Protein AF-A0A0F9J5X8-F1 (afdb_monomer)

Sequence (65 aa):
MERARQDTKFGAQRKLSPKDWLTILVEEVGEVAESILEHDIDNYSVELVQVAAVCVAALECREAE

Nearest PDB structures (foldseek):
  1vmg-assembly1_A  TM=7.458E-01  e=9.006E-02  Saccharolobus solfataricus P2
  2yxh-assembly1_B  TM=7.360E-01  e=4.812E-01  Thermotoga maritima MSB8
  3crc-assembly1_B  TM=6.796E-01  e=5.474E-01  Escherichia coli K-12

Organism: NCBI:txid412755

Radius of gyration: 12.37 Å; Cα contacts (8 Å, |Δi|>4): 37; chains: 1; bounding box: 30×20×30 Å

Foldseek 3Di:
DVVVVCCVVPNPDPPDDPVVLVVQLVVLVVQLVVCVVVVPPVVNVVSVVVNVVSVVSVVVNVVVD

Structure (mmCIF, N/CA/C/O backbone):
data_AF-A0A0F9J5X8-F1
#
_entry.id   AF-A0A0F9J5X8-F1
#
loop_
_atom_site.group_PDB
_atom_site.id
_atom_site.type_symbol
_atom_site.label_atom_id
_atom_site.label_alt_id
_atom_site.label_comp_id
_atom_site.label_asym_id
_atom_site.label_entity_id
_atom_site.label_seq_id
_atom_site.pdbx_PDB_ins_code
_atom_site.Cartn_x
_atom_site.Cartn_y
_atom_site.Cartn_z
_atom_site.occupancy
_atom_site.B_iso_or_equiv
_atom_site.auth_seq_id
_atom_site.auth_comp_id
_atom_site.auth_asym_id
_atom_site.auth_atom_id
_atom_site.pdbx_PDB_model_num
ATOM 1 N N . MET A 1 1 ? -9.490 -12.291 -8.526 1.00 60.31 1 MET A N 1
ATOM 2 C CA . MET A 1 1 ? -8.174 -12.451 -7.866 1.00 60.31 1 MET A CA 1
ATOM 3 C C . MET A 1 1 ? -7.568 -11.077 -7.712 1.00 60.31 1 MET A C 1
ATOM 5 O O . MET A 1 1 ? -7.641 -10.320 -8.673 1.00 60.31 1 MET A O 1
ATOM 9 N N . GLU A 1 2 ? -6.959 -10.785 -6.566 1.00 65.19 2 GLU A N 1
ATOM 10 C CA . GLU A 1 2 ? -6.342 -9.477 -6.301 1.00 65.19 2 GLU A CA 1
ATOM 11 C C . GLU A 1 2 ? -5.309 -9.090 -7.365 1.00 65.19 2 GLU A C 1
ATOM 13 O O . GLU A 1 2 ? -5.310 -7.973 -7.859 1.00 65.19 2 GLU A O 1
ATOM 18 N N . ARG A 1 3 ? -4.535 -10.061 -7.858 1.00 61.81 3 ARG A N 1
ATOM 19 C CA . ARG A 1 3 ? -3.572 -9.856 -8.951 1.00 61.81 3 ARG A CA 1
ATOM 20 C C . ARG A 1 3 ? -4.200 -9.233 -10.210 1.00 61.81 3 ARG A C 1
ATOM 22 O O . ARG A 1 3 ? -3.675 -8.268 -10.741 1.00 61.81 3 ARG A O 1
ATOM 29 N N . ALA A 1 4 ? -5.374 -9.716 -10.627 1.00 64.25 4 ALA A N 1
ATOM 30 C CA . ALA A 1 4 ? -6.099 -9.163 -11.776 1.00 64.25 4 ALA A CA 1
ATOM 31 C C . ALA A 1 4 ? -6.714 -7.780 -11.483 1.00 64.25 4 ALA A C 1
ATOM 33 O O . ALA A 1 4 ? -6.856 -6.959 -12.389 1.00 64.25 4 ALA A O 1
ATOM 34 N N . ARG A 1 5 ? -7.075 -7.516 -10.218 1.00 68.88 5 ARG A N 1
ATOM 35 C CA . ARG A 1 5 ? -7.554 -6.204 -9.764 1.00 68.88 5 ARG A CA 1
ATOM 36 C C . ARG A 1 5 ? -6.423 -5.179 -9.838 1.00 68.88 5 ARG A C 1
ATOM 38 O O . ARG A 1 5 ? -6.617 -4.115 -10.416 1.00 68.88 5 ARG A O 1
ATOM 45 N N . GLN A 1 6 ? -5.230 -5.545 -9.374 1.00 62.38 6 GLN A N 1
ATOM 46 C CA . GLN A 1 6 ? -4.034 -4.711 -9.478 1.00 62.38 6 GLN A CA 1
ATOM 47 C C . GLN A 1 6 ? -3.610 -4.472 -10.928 1.00 62.38 6 GLN A C 1
ATOM 49 O O . GLN A 1 6 ? -3.327 -3.334 -11.296 1.00 62.38 6 GLN A O 1
ATOM 54 N N . ASP A 1 7 ? -3.659 -5.496 -11.783 1.00 69.19 7 ASP A N 1
ATOM 55 C CA . ASP A 1 7 ? -3.366 -5.334 -13.213 1.00 69.19 7 ASP A CA 1
ATOM 56 C C . ASP A 1 7 ? -4.368 -4.387 -13.907 1.00 69.19 7 ASP A C 1
ATOM 58 O O . ASP A 1 7 ? -4.010 -3.707 -14.869 1.00 69.19 7 ASP A O 1
ATOM 62 N N . THR A 1 8 ? -5.603 -4.294 -13.395 1.00 63.03 8 THR A N 1
ATOM 63 C CA . THR A 1 8 ? -6.633 -3.355 -13.876 1.00 63.03 8 THR A CA 1
ATOM 64 C C . THR A 1 8 ? -6.440 -1.938 -13.319 1.00 63.03 8 THR A C 1
ATOM 66 O O . THR A 1 8 ? -6.578 -0.978 -14.073 1.00 63.03 8 THR A O 1
ATOM 69 N N . LYS A 1 9 ? -6.120 -1.793 -12.022 1.00 63.75 9 LYS A N 1
ATOM 70 C CA . LYS A 1 9 ? -5.955 -0.495 -11.327 1.00 63.75 9 LYS A CA 1
ATOM 71 C C . LYS A 1 9 ? -4.670 0.221 -11.777 1.00 63.75 9 LYS A C 1
ATOM 73 O O . LYS A 1 9 ? -4.681 1.435 -11.949 1.00 63.75 9 LYS A O 1
ATOM 78 N N . PHE A 1 10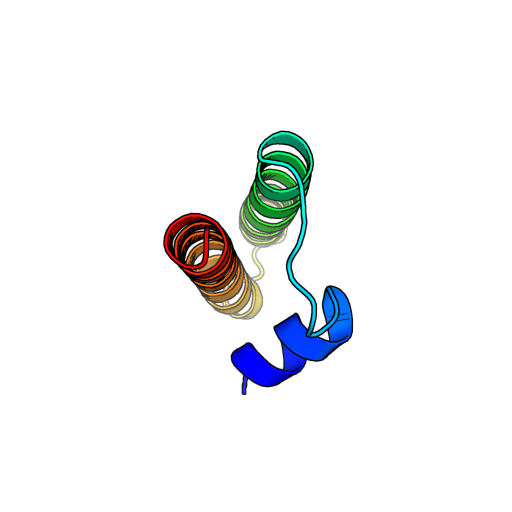 ? -3.595 -0.527 -12.045 1.00 64.25 10 PHE A N 1
ATOM 79 C CA . PHE A 1 10 ? -2.259 0.036 -12.299 1.00 64.25 10 PHE A CA 1
ATOM 80 C C . PHE A 1 10 ? -1.670 -0.289 -13.683 1.00 64.25 10 PHE A C 1
ATOM 82 O O . PHE A 1 10 ? -0.643 0.273 -14.059 1.00 64.25 10 PHE A O 1
ATOM 89 N N . GLY A 1 11 ? -2.322 -1.152 -14.470 1.00 58.81 11 GLY A N 1
ATOM 90 C CA . GLY A 1 11 ? -1.852 -1.565 -15.793 1.00 58.81 11 GLY A CA 1
ATOM 91 C C . GLY A 1 11 ? -0.735 -2.620 -15.750 1.00 58.81 11 GLY A C 1
ATOM 92 O O . GLY A 1 11 ? 0.134 -2.628 -14.883 1.00 58.81 11 GLY A O 1
ATOM 93 N N . ALA A 1 12 ? -0.732 -3.528 -16.731 1.00 56.66 12 ALA A N 1
ATOM 94 C CA . ALA A 1 12 ? 0.181 -4.679 -16.774 1.00 56.66 12 ALA A CA 1
ATOM 95 C C . ALA A 1 12 ? 1.654 -4.333 -17.103 1.00 56.66 12 ALA A C 1
ATOM 97 O O . ALA A 1 12 ? 2.540 -5.168 -16.928 1.00 56.66 12 ALA A O 1
ATOM 98 N N . GLN A 1 13 ? 1.941 -3.120 -17.590 1.00 55.84 13 GLN A N 1
ATOM 99 C CA . GLN A 1 13 ? 3.302 -2.660 -17.899 1.00 55.84 13 GLN A CA 1
ATOM 100 C C . GLN A 1 13 ? 3.842 -1.797 -16.758 1.00 55.84 13 GLN A C 1
ATOM 102 O O . GLN A 1 13 ? 3.792 -0.570 -16.779 1.00 55.84 13 GLN A O 1
ATOM 107 N N . ARG A 1 14 ? 4.380 -2.475 -15.749 1.00 66.62 14 ARG A N 1
ATOM 108 C CA . ARG A 1 14 ? 4.975 -1.884 -14.552 1.00 66.62 14 ARG A CA 1
ATOM 109 C C . ARG A 1 14 ? 6.368 -1.321 -14.849 1.00 66.62 14 ARG A C 1
ATOM 111 O O . ARG A 1 14 ? 7.361 -1.942 -14.514 1.00 66.62 14 ARG A O 1
ATOM 118 N N . LYS A 1 15 ? 6.461 -0.162 -15.501 1.00 69.06 15 LYS A N 1
ATOM 119 C CA . LYS A 1 15 ? 7.684 0.666 -15.477 1.00 69.06 15 LYS A CA 1
ATOM 120 C C . LYS A 1 15 ? 7.391 1.958 -14.732 1.00 69.06 15 LYS A C 1
ATOM 122 O O . LYS A 1 15 ? 7.302 3.028 -15.324 1.00 69.06 15 LYS A O 1
ATOM 127 N N . LEU A 1 16 ? 7.171 1.814 -13.432 1.00 81.69 16 LEU A N 1
ATOM 128 C CA . LEU A 1 16 ? 6.944 2.924 -12.516 1.00 81.69 16 LEU A CA 1
ATOM 129 C C . LEU A 1 16 ? 8.245 3.257 -11.793 1.00 81.69 16 LEU A C 1
A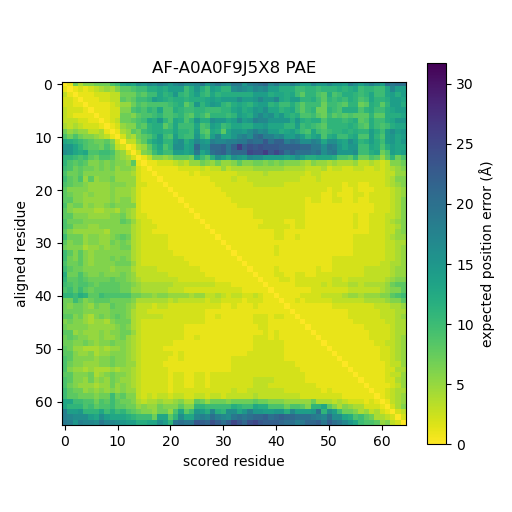TOM 131 O O . LEU A 1 16 ? 9.035 2.365 -11.479 1.00 81.69 16 LEU A O 1
ATOM 135 N N . SER A 1 17 ? 8.476 4.541 -11.523 1.00 87.88 17 SER A N 1
ATOM 136 C CA . SER A 1 17 ? 9.641 4.935 -10.737 1.00 87.88 17 SER A CA 1
ATOM 137 C C . SER A 1 17 ? 9.484 4.472 -9.279 1.00 87.88 17 SER A C 1
ATOM 139 O O . SER A 1 17 ? 8.360 4.288 -8.805 1.00 87.88 17 SER A O 1
ATOM 141 N N . PRO A 1 18 ? 10.578 4.351 -8.504 1.00 89.31 18 PRO A N 1
ATOM 142 C CA . PRO A 1 18 ? 10.483 4.059 -7.072 1.00 89.31 18 PRO A CA 1
ATOM 143 C C . PRO A 1 18 ? 9.588 5.041 -6.302 1.00 89.31 18 PRO A C 1
ATOM 145 O O . PRO A 1 18 ? 8.963 4.665 -5.313 1.00 89.31 18 PRO A O 1
ATOM 148 N N . LYS A 1 19 ? 9.506 6.298 -6.762 1.00 91.00 19 LYS A N 1
ATOM 149 C CA . LYS A 1 19 ? 8.623 7.313 -6.181 1.00 91.00 19 LYS A CA 1
ATOM 150 C C . LYS A 1 19 ? 7.154 6.975 -6.423 1.00 91.00 19 LYS A C 1
ATOM 152 O O . LYS A 1 19 ? 6.369 7.063 -5.489 1.00 91.00 19 LYS A O 1
ATOM 157 N N . ASP A 1 20 ? 6.800 6.583 -7.642 1.00 88.94 20 ASP A N 1
ATOM 158 C CA . ASP A 1 20 ? 5.418 6.241 -7.989 1.00 88.94 20 ASP A CA 1
ATOM 159 C C . ASP A 1 20 ? 4.968 4.991 -7.219 1.00 88.94 20 ASP A C 1
ATOM 161 O O . ASP A 1 20 ? 3.875 4.970 -6.659 1.00 88.94 20 ASP A O 1
ATOM 165 N N . TRP A 1 21 ? 5.850 3.993 -7.083 1.00 90.06 21 TRP A N 1
ATOM 166 C CA . TRP A 1 21 ? 5.600 2.826 -6.232 1.00 90.06 21 TRP A CA 1
ATOM 167 C C . TRP A 1 21 ? 5.376 3.191 -4.765 1.00 90.06 21 TRP A C 1
ATOM 169 O O . TRP A 1 21 ? 4.465 2.658 -4.135 1.00 90.06 21 TRP A O 1
ATOM 179 N N . LEU A 1 22 ? 6.182 4.107 -4.220 1.00 93.31 22 LEU A N 1
ATOM 180 C CA . LEU A 1 22 ? 5.995 4.594 -2.856 1.00 93.31 22 LEU A CA 1
ATOM 181 C C . LEU A 1 22 ? 4.659 5.329 -2.698 1.00 93.31 22 LEU A C 1
ATOM 183 O O . LEU A 1 22 ? 3.999 5.157 -1.680 1.00 93.31 22 LEU A O 1
ATOM 187 N N . THR A 1 23 ? 4.255 6.127 -3.687 1.00 94.06 23 THR A N 1
ATOM 188 C CA . THR A 1 23 ? 2.959 6.816 -3.672 1.00 94.06 23 THR A CA 1
ATOM 189 C C . THR A 1 23 ? 1.806 5.822 -3.590 1.00 94.06 23 THR A C 1
ATOM 191 O O . THR A 1 23 ? 0.979 5.959 -2.695 1.00 94.06 23 THR A O 1
ATOM 194 N N . ILE A 1 24 ? 1.801 4.793 -4.442 1.00 91.25 24 ILE A N 1
ATOM 195 C CA . ILE A 1 24 ? 0.763 3.751 -4.432 1.00 91.25 24 ILE A CA 1
ATOM 196 C C . ILE A 1 24 ? 0.771 2.993 -3.098 1.00 91.25 24 ILE A C 1
ATOM 198 O O . ILE A 1 24 ? -0.272 2.777 -2.496 1.00 91.25 24 ILE A O 1
ATOM 202 N N . LEU A 1 25 ? 1.948 2.618 -2.591 1.00 94.62 25 LEU A N 1
ATOM 203 C CA . LEU A 1 25 ? 2.048 1.904 -1.316 1.00 94.62 25 LEU A CA 1
ATOM 204 C C . LEU A 1 25 ? 1.455 2.713 -0.153 1.00 94.62 25 LEU A C 1
ATOM 206 O O . LEU A 1 25 ? 0.776 2.155 0.705 1.00 94.62 25 LEU A O 1
ATOM 210 N N . VAL A 1 26 ? 1.732 4.018 -0.105 1.00 97.25 26 VAL A N 1
ATOM 211 C CA . VAL A 1 26 ? 1.229 4.898 0.958 1.00 97.25 26 VAL A CA 1
ATOM 212 C C . VAL A 1 26 ? -0.281 5.115 0.842 1.00 97.25 26 VAL A C 1
ATOM 214 O O . VAL A 1 26 ? -0.933 5.251 1.873 1.00 97.25 26 VAL A O 1
ATOM 217 N N . GLU A 1 27 ? -0.833 5.110 -0.371 1.00 96.75 27 GLU A N 1
ATOM 218 C CA . GLU A 1 27 ? -2.281 5.141 -0.604 1.00 96.75 27 GLU A CA 1
ATOM 219 C C . GLU A 1 27 ? -2.967 3.924 0.033 1.00 96.75 27 GLU A C 1
ATOM 221 O O . GLU A 1 27 ? -3.811 4.102 0.906 1.00 96.75 27 GLU A O 1
ATOM 226 N N . GLU A 1 28 ? -2.511 2.703 -0.272 1.00 95.81 28 GLU A N 1
ATOM 227 C CA . GLU A 1 28 ? -3.095 1.472 0.293 1.00 95.81 28 GLU A CA 1
ATOM 228 C C . GLU A 1 28 ? -2.917 1.391 1.827 1.00 95.81 28 GLU A C 1
ATOM 230 O O . GLU A 1 28 ? -3.795 0.930 2.55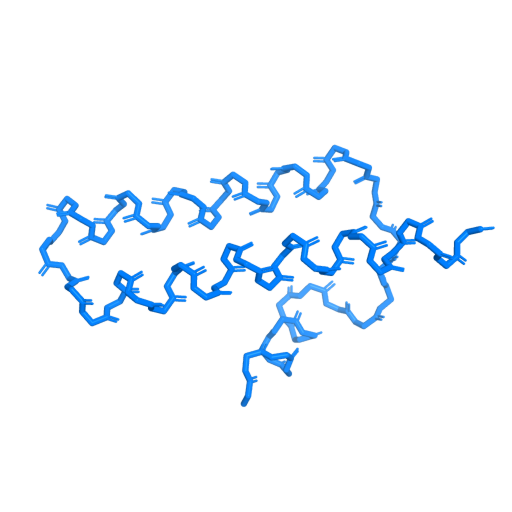3 1.00 95.81 28 GLU A O 1
ATOM 235 N N . VAL A 1 29 ? -1.800 1.896 2.375 1.00 98.12 29 VAL A N 1
ATOM 236 C CA . VAL A 1 29 ? -1.627 2.025 3.839 1.00 98.12 29 VAL A CA 1
ATOM 237 C C . VAL A 1 29 ? -2.625 3.025 4.440 1.00 98.12 29 VAL A C 1
ATOM 239 O O . VAL A 1 29 ? -3.080 2.837 5.571 1.00 98.12 29 VAL A O 1
ATOM 242 N N . GLY A 1 30 ? -2.969 4.081 3.701 1.00 98.25 30 GLY A N 1
ATOM 243 C CA . GLY A 1 30 ? -4.031 5.016 4.060 1.00 98.25 30 GLY A CA 1
ATOM 244 C C . GLY A 1 30 ? -5.397 4.335 4.128 1.00 98.25 30 GLY A C 1
ATOM 245 O O . GLY A 1 30 ? -6.090 4.509 5.128 1.00 98.25 30 GLY A O 1
ATOM 246 N N . GLU A 1 31 ? -5.734 3.498 3.142 1.00 97.62 31 GLU A N 1
ATOM 247 C CA . GLU A 1 31 ? -6.991 2.727 3.107 1.00 97.62 31 GLU A CA 1
ATOM 248 C C . GLU A 1 31 ? -7.082 1.733 4.292 1.00 97.62 31 GLU A C 1
ATOM 250 O O . GLU A 1 31 ? -8.134 1.585 4.925 1.00 97.62 31 GLU A O 1
ATOM 255 N N . VAL A 1 32 ? -5.958 1.121 4.705 1.00 98.31 32 VAL A N 1
ATOM 256 C CA . VAL A 1 32 ? -5.891 0.319 5.949 1.00 98.31 32 VAL A CA 1
ATOM 257 C C . VAL A 1 32 ? -6.230 1.169 7.179 1.00 98.31 32 VAL A C 1
ATOM 259 O O . VAL A 1 32 ? -6.981 0.730 8.054 1.00 98.31 32 VAL A O 1
ATOM 262 N N . ALA A 1 33 ? -5.650 2.369 7.282 1.00 98.50 33 ALA A N 1
ATOM 263 C CA . ALA A 1 33 ? -5.879 3.260 8.416 1.00 98.50 33 ALA A CA 1
ATOM 264 C C . ALA A 1 33 ? -7.332 3.761 8.463 1.00 98.50 33 ALA A C 1
ATOM 266 O O . ALA A 1 33 ? -7.926 3.796 9.541 1.00 98.50 33 ALA A O 1
ATOM 267 N N . GLU A 1 34 ? -7.906 4.095 7.307 1.00 98.44 34 GLU A N 1
ATOM 268 C CA . GLU A 1 34 ? -9.314 4.469 7.154 1.00 98.44 34 GLU A CA 1
ATOM 269 C C . GLU A 1 34 ? -10.239 3.337 7.611 1.00 98.44 34 GLU A C 1
ATOM 271 O O . GLU A 1 34 ? -11.081 3.556 8.478 1.00 98.44 34 GLU A O 1
ATOM 276 N N . SER A 1 35 ? -9.989 2.100 7.171 1.00 98.25 35 SER A N 1
ATOM 277 C CA . SER A 1 35 ? -10.783 0.929 7.575 1.00 98.25 35 SER A CA 1
ATOM 278 C C . SER A 1 35 ? -10.805 0.725 9.100 1.00 98.25 35 SER A C 1
ATOM 280 O O . SER A 1 35 ? -11.832 0.369 9.679 1.00 98.25 35 SER A O 1
ATOM 282 N N . ILE A 1 36 ? -9.693 0.999 9.795 1.00 98.00 36 ILE A N 1
ATOM 283 C CA . ILE A 1 36 ? -9.645 0.962 11.268 1.00 98.00 36 ILE A CA 1
ATOM 284 C C . ILE A 1 36 ? -10.490 2.087 11.879 1.00 98.00 36 ILE A C 1
ATOM 286 O O . ILE A 1 36 ? -11.225 1.842 12.839 1.00 98.00 36 ILE A O 1
ATOM 290 N N . LEU A 1 37 ? -10.358 3.313 11.360 1.00 98.44 37 LEU A N 1
ATOM 291 C CA . LEU A 1 37 ? -11.080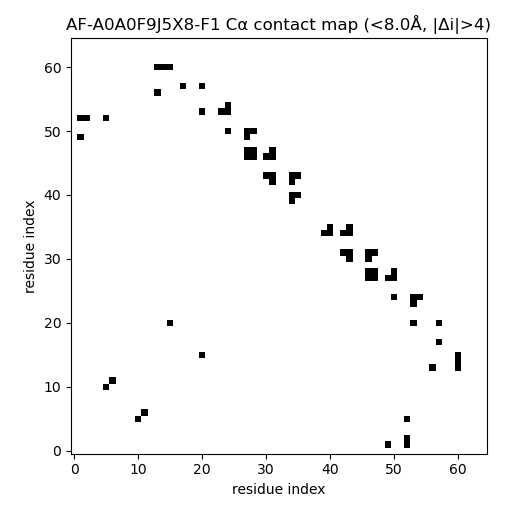 4.489 11.857 1.00 98.44 37 LEU A CA 1
ATOM 292 C C . LEU A 1 37 ? -12.595 4.348 11.682 1.00 98.44 37 LEU A C 1
ATOM 294 O O . LEU A 1 37 ? -13.349 4.784 12.550 1.00 98.44 37 LEU A O 1
ATOM 298 N N . GLU A 1 38 ? -13.028 3.712 10.597 1.00 98.19 38 GLU A N 1
ATOM 299 C CA . GLU A 1 38 ? -14.439 3.481 10.281 1.00 98.19 38 GLU A CA 1
ATOM 300 C C . GLU A 1 38 ? -15.008 2.193 10.900 1.00 98.19 38 GLU A C 1
ATOM 302 O O . GLU A 1 38 ? -16.202 1.925 10.780 1.00 98.19 38 GLU A O 1
ATOM 307 N N . HIS A 1 39 ? -14.188 1.417 11.618 1.00 97.25 39 HIS A N 1
ATOM 308 C CA . HIS A 1 39 ? -14.546 0.101 12.160 1.00 97.25 39 HIS A CA 1
ATOM 309 C C . HIS A 1 39 ? -14.969 -0.929 11.090 1.00 97.25 39 HIS A C 1
ATOM 311 O O . HIS A 1 39 ? -15.720 -1.862 11.390 1.00 97.25 39 HIS A O 1
ATOM 317 N N . ASP A 1 40 ? -14.448 -0.805 9.868 1.00 97.56 40 ASP A N 1
ATOM 318 C CA . ASP A 1 40 ? -14.669 -1.741 8.764 1.00 97.56 40 ASP A CA 1
ATOM 319 C C . ASP A 1 40 ? -13.608 -2.857 8.768 1.00 97.56 40 ASP A C 1
ATOM 321 O O . ASP A 1 40 ? -12.568 -2.806 8.107 1.00 97.56 40 ASP A O 1
ATOM 325 N N . ILE A 1 41 ? -13.856 -3.887 9.579 1.00 93.19 41 ILE A N 1
ATOM 326 C CA . ILE A 1 41 ? -12.931 -5.020 9.754 1.00 93.19 41 ILE A CA 1
ATOM 327 C C . ILE A 1 41 ? -12.865 -5.919 8.510 1.00 93.19 41 ILE A C 1
ATOM 329 O O . ILE A 1 41 ? -11.827 -6.543 8.252 1.00 93.19 41 ILE A O 1
ATOM 333 N N . ASP A 1 42 ? -13.952 -5.983 7.739 1.00 92.94 42 ASP A N 1
ATOM 334 C CA . ASP A 1 42 ? -13.988 -6.758 6.502 1.00 92.94 42 ASP A CA 1
ATOM 335 C C . ASP A 1 42 ? -13.074 -6.099 5.463 1.00 92.94 42 ASP A C 1
ATOM 337 O O . ASP A 1 42 ? -12.235 -6.782 4.863 1.00 92.94 42 ASP A O 1
ATOM 341 N N . ASN A 1 43 ? -13.150 -4.770 5.325 1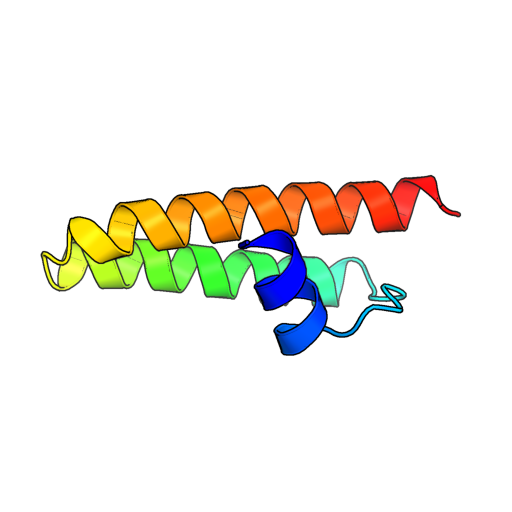.00 94.62 43 ASN A N 1
ATOM 342 C CA . ASN A 1 43 ? -12.288 -4.034 4.409 1.00 94.62 43 ASN A CA 1
ATOM 343 C C . ASN A 1 43 ? -10.834 -3.965 4.891 1.00 94.62 43 ASN A C 1
ATOM 345 O O . ASN A 1 43 ? -9.921 -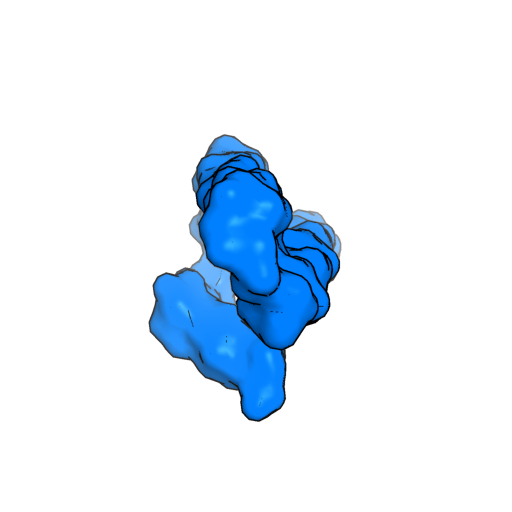4.129 4.089 1.00 94.62 43 ASN A O 1
ATOM 349 N N . TYR A 1 44 ? -10.588 -3.878 6.202 1.00 96.94 44 TYR A N 1
ATOM 350 C CA . TYR 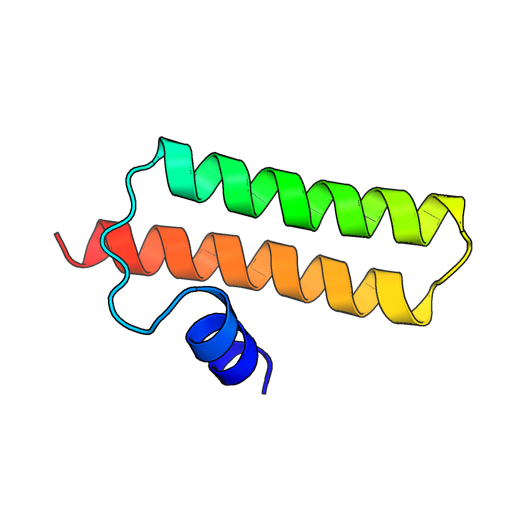A 1 44 ? -9.231 -3.900 6.767 1.00 96.94 44 TYR A CA 1
ATOM 351 C C . TYR A 1 44 ? -8.373 -5.060 6.235 1.00 96.94 44 TYR A C 1
ATOM 353 O O . TYR A 1 44 ? -7.209 -4.883 5.866 1.00 96.94 44 TYR A O 1
ATOM 361 N N . SER A 1 45 ? -8.953 -6.262 6.177 1.00 95.44 45 SER A N 1
ATOM 362 C CA . SER A 1 45 ? -8.242 -7.446 5.687 1.00 95.44 45 SER A CA 1
ATOM 363 C C . SER A 1 45 ? -7.979 -7.373 4.181 1.00 95.44 45 SER A C 1
ATOM 365 O O . SER A 1 45 ? -6.948 -7.861 3.719 1.00 95.44 45 SER A O 1
ATOM 367 N N . VAL A 1 46 ? -8.889 -6.758 3.421 1.00 94.56 46 VAL A N 1
ATOM 368 C CA . VAL A 1 46 ? -8.717 -6.507 1.986 1.00 94.56 46 VAL A CA 1
ATOM 369 C C . VAL A 1 46 ? -7.558 -5.539 1.768 1.00 94.56 46 VAL A C 1
ATOM 371 O O . VAL A 1 46 ? -6.636 -5.874 1.027 1.00 94.56 46 VAL A O 1
ATOM 374 N N . GLU A 1 47 ? -7.534 -4.413 2.480 1.00 96.44 47 GLU A N 1
ATOM 375 C CA . GLU A 1 47 ? -6.498 -3.389 2.315 1.00 96.44 47 GLU A CA 1
ATOM 376 C C . GLU A 1 47 ? -5.103 -3.871 2.708 1.00 96.44 47 GLU A C 1
ATOM 378 O O . GLU A 1 47 ? -4.120 -3.606 2.014 1.00 96.44 47 GLU A O 1
ATOM 383 N N . LEU A 1 48 ? -4.989 -4.706 3.745 1.00 97.31 48 LEU A N 1
ATOM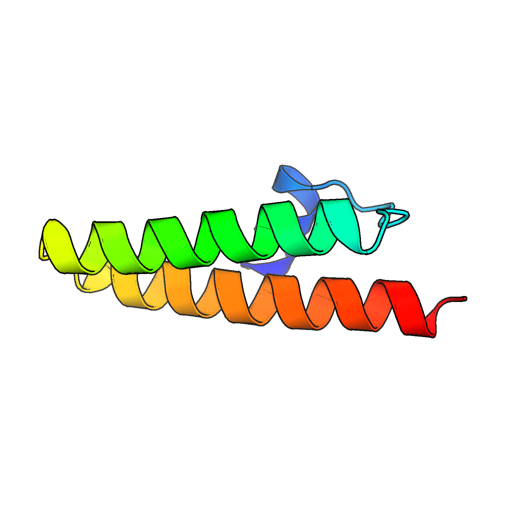 384 C CA . LEU A 1 48 ? -3.714 -5.356 4.061 1.00 97.31 48 LEU A CA 1
ATOM 385 C C . LEU A 1 48 ? -3.195 -6.243 2.923 1.00 97.31 48 LEU A C 1
ATOM 387 O O . LEU A 1 48 ? -1.986 -6.297 2.673 1.00 97.31 48 LEU A O 1
ATOM 391 N N . VAL A 1 49 ? -4.090 -6.954 2.234 1.00 94.81 49 VAL A N 1
ATOM 392 C CA . VAL A 1 49 ? -3.714 -7.767 1.073 1.00 94.81 49 VAL A CA 1
ATOM 393 C C . VAL A 1 49 ? -3.278 -6.868 -0.085 1.00 94.81 49 VAL A C 1
ATOM 395 O O . VAL A 1 49 ? -2.309 -7.213 -0.766 1.00 94.81 49 VAL A O 1
ATOM 398 N N . GLN A 1 50 ? -3.911 -5.708 -0.277 1.00 91.56 50 GLN A N 1
ATOM 399 C CA . GLN A 1 50 ? -3.495 -4.736 -1.291 1.00 91.56 50 GLN A CA 1
ATOM 400 C C . GLN A 1 50 ? -2.096 -4.179 -1.008 1.00 91.56 50 GLN A C 1
ATOM 402 O O . GLN A 1 50 ? -1.241 -4.211 -1.897 1.00 91.56 50 GLN A O 1
ATOM 407 N N . VAL A 1 51 ? -1.807 -3.792 0.241 1.00 95.69 51 VAL A N 1
ATOM 408 C CA . VAL A 1 51 ? -0.466 -3.361 0.682 1.00 95.69 51 VAL A CA 1
ATOM 409 C C . VAL A 1 51 ? 0.589 -4.422 0.356 1.00 95.69 51 VAL A C 1
ATOM 411 O O . VAL A 1 51 ? 1.635 -4.114 -0.226 1.00 95.69 51 VAL A O 1
ATOM 414 N N . ALA A 1 52 ? 0.317 -5.689 0.686 1.00 95.12 52 ALA A N 1
ATOM 415 C CA . ALA A 1 52 ? 1.232 -6.789 0.390 1.00 95.12 52 ALA A CA 1
ATOM 416 C C . ALA A 1 52 ? 1.432 -6.979 -1.123 1.00 95.12 52 ALA A C 1
ATOM 418 O O . ALA A 1 52 ? 2.558 -7.177 -1.585 1.00 95.12 52 ALA A O 1
ATOM 419 N N . ALA A 1 53 ? 0.356 -6.891 -1.904 1.00 89.44 53 ALA A N 1
ATOM 420 C CA . ALA A 1 53 ? 0.406 -7.059 -3.348 1.00 89.44 53 ALA A CA 1
ATOM 421 C C . ALA A 1 53 ? 1.181 -5.921 -4.044 1.00 89.44 53 ALA A C 1
ATOM 423 O O . ALA A 1 53 ? 2.008 -6.212 -4.910 1.00 89.44 53 ALA A O 1
ATOM 424 N N . VAL A 1 54 ? 1.040 -4.665 -3.595 1.00 89.88 54 VAL A N 1
ATOM 425 C CA . VAL A 1 54 ? 1.848 -3.535 -4.094 1.00 89.88 54 VAL A CA 1
ATOM 426 C C . VAL A 1 54 ? 3.336 -3.739 -3.795 1.00 89.88 54 VAL A C 1
ATOM 428 O O . VAL A 1 54 ? 4.172 -3.527 -4.674 1.00 89.88 54 VAL A O 1
ATOM 431 N N . CYS A 1 55 ? 3.685 -4.215 -2.593 1.00 92.31 55 CYS A N 1
ATOM 432 C CA . CYS A 1 55 ? 5.077 -4.521 -2.242 1.00 92.31 55 CYS A CA 1
ATOM 433 C C . CYS A 1 55 ? 5.695 -5.558 -3.192 1.00 92.31 55 CYS A C 1
ATOM 435 O O . CYS A 1 55 ? 6.803 -5.363 -3.694 1.00 92.31 55 CYS A O 1
ATOM 437 N N . VAL A 1 56 ? 4.974 -6.653 -3.456 1.00 90.44 56 VAL A N 1
ATOM 438 C CA . VAL A 1 56 ? 5.430 -7.702 -4.380 1.00 90.44 56 VAL A CA 1
ATOM 439 C C . VAL A 1 56 ? 5.560 -7.149 -5.797 1.00 90.44 56 VAL A C 1
ATOM 441 O O . VAL A 1 56 ? 6.582 -7.366 -6.443 1.00 90.44 56 VAL A O 1
ATOM 444 N N . ALA A 1 57 ? 4.576 -6.379 -6.264 1.00 86.44 57 ALA A N 1
ATOM 445 C CA . ALA A 1 57 ? 4.585 -5.805 -7.603 1.00 86.44 57 ALA A CA 1
ATOM 446 C C . ALA A 1 57 ? 5.766 -4.847 -7.838 1.00 86.44 57 ALA A C 1
ATOM 448 O O . ALA A 1 57 ? 6.381 -4.885 -8.908 1.00 86.44 57 ALA A O 1
ATOM 449 N N . ALA A 1 58 ? 6.111 -4.031 -6.838 1.00 87.44 58 ALA A N 1
ATOM 450 C CA . ALA A 1 58 ? 7.259 -3.131 -6.886 1.00 87.44 58 ALA A CA 1
ATOM 451 C C . ALA A 1 58 ? 8.596 -3.891 -6.947 1.00 87.44 58 ALA A C 1
ATOM 453 O O . ALA A 1 58 ? 9.508 -3.488 -7.671 1.00 87.44 58 ALA A O 1
ATOM 454 N N . LEU A 1 59 ? 8.715 -5.006 -6.218 1.00 89.00 59 LEU A N 1
ATOM 455 C CA . LEU A 1 59 ? 9.904 -5.863 -6.254 1.00 89.00 59 LEU A CA 1
ATOM 456 C C . LEU A 1 59 ? 10.040 -6.593 -7.595 1.00 89.00 59 LEU A C 1
ATOM 458 O O . LEU A 1 59 ? 11.111 -6.538 -8.192 1.00 89.00 59 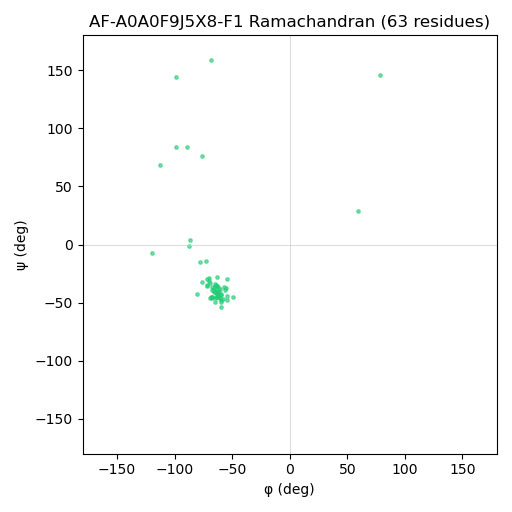LEU A O 1
ATOM 462 N N . GLU A 1 60 ? 8.955 -7.188 -8.105 1.00 86.00 60 GLU A N 1
ATOM 463 C CA . GLU A 1 60 ? 8.919 -7.841 -9.424 1.00 86.00 60 GLU A CA 1
ATOM 464 C C . GLU A 1 60 ? 9.337 -6.868 -10.544 1.00 86.00 60 GLU A C 1
ATOM 466 O O . GLU A 1 60 ? 10.071 -7.240 -11.455 1.00 86.00 60 GLU A O 1
ATOM 471 N N . CYS A 1 61 ? 8.908 -5.603 -10.461 1.00 80.44 61 CYS A N 1
ATOM 472 C CA . CYS A 1 61 ? 9.309 -4.544 -11.391 1.00 80.44 61 CYS A CA 1
ATOM 473 C C . CYS A 1 61 ? 10.818 -4.258 -11.345 1.00 80.44 61 CYS A C 1
ATOM 475 O O . CYS A 1 61 ? 11.423 -4.034 -12.389 1.00 80.44 61 CYS A O 1
ATOM 477 N N . ARG A 1 62 ? 11.418 -4.241 -10.148 1.00 72.44 62 ARG A N 1
ATOM 478 C CA . ARG A 1 62 ? 12.841 -3.926 -9.950 1.00 72.44 62 ARG A CA 1
ATOM 479 C C . ARG A 1 62 ? 13.764 -5.079 -10.349 1.00 72.44 62 ARG A C 1
ATOM 481 O O . ARG A 1 62 ? 14.882 -4.837 -10.774 1.00 72.44 62 ARG A O 1
ATOM 488 N N . GLU A 1 63 ? 13.324 -6.323 -10.176 1.00 66.50 63 GLU A N 1
ATOM 489 C CA . GLU A 1 63 ? 14.097 -7.517 -10.556 1.00 66.50 63 GLU A CA 1
ATOM 490 C C . GLU A 1 63 ? 14.062 -7.808 -12.065 1.00 66.50 63 GLU A C 1
ATOM 492 O O . GLU A 1 63 ? 14.866 -8.595 -12.557 1.00 66.50 63 GLU A O 1
ATOM 497 N N . ALA A 1 64 ? 13.140 -7.182 -12.800 1.00 58.09 64 ALA A N 1
ATOM 498 C CA . ALA A 1 64 ? 13.025 -7.293 -14.253 1.00 58.09 64 ALA A CA 1
ATOM 499 C C . ALA A 1 64 ? 13.909 -6.289 -15.034 1.00 58.09 64 ALA A C 1
ATOM 501 O O . ALA A 1 64 ? 13.809 -6.236 -16.265 1.00 58.09 64 ALA A O 1
ATOM 502 N N . GLU A 1 65 ? 14.737 -5.498 -14.340 1.00 51.31 65 GLU A N 1
ATOM 503 C CA . GLU A 1 65 ? 15.773 -4.604 -14.899 1.00 51.31 65 GLU A CA 1
ATOM 504 C C . GLU A 1 65 ? 17.153 -5.276 -14.935 1.00 51.31 65 GLU A C 1
ATOM 506 O O . GLU A 1 65 ? 17.863 -5.066 -15.948 1.00 51.31 65 GLU A O 1
#

Secondary structure (DSSP, 8-state):
-HHHHHHHHH-S-----HHHHHHHHHHHHHHHHHHHHTT-HHHHHHHHHHHHHHHHHHHHHHHT-

pLDDT: mean 84.57, std 14.61, range [51.31, 98.5]

Solvent-accessible surface area (backbone atoms only — not comparable to full-atom values): 3688 Å² total; per-residue (Å²): 108,70,70,62,50,48,38,66,78,69,45,83,77,65,83,66,53,76,66,56,48,49,53,54,42,51,49,33,51,46,51,30,51,47,20,61,76,72,67,35,67,74,53,28,58,51,28,51,51,48,37,53,49,47,54,52,52,51,49,56,43,62,74,73,110

Mean predicted aligned error: 5.41 Å